Protein AF-A0A8S9K6G3-F1 (afdb_monomer_lite)

Sequence (98 aa):
MSEELSGDERSFRAERLYVNKLNVILVQIVKHEWPAKWRSFIPDLVKAAKTSETLCENCMAILKLLSEEVFDFSKGEMTQQKIKEMKESLNRQVRLFW

InterPro domains:
  IPR011989 Armadillo-like helical [G3DSA:1.25.10.10] (1-97)
  IPR013598 Exportin-1/Importin-beta-like [PF08389] (16-94)
  IPR016024 Armadillo-type fold [SSF48371] (16-93)
  IPR045065 Exportin-1/5 [PTHR11223] (8-91)

Secondary structure (DSSP, 8-state):
--S-THHHHHHHHHHHHHHHHHHHHHHHHHHHHTTTT-TTHHHHHHHHHTT-HHHHHHHHHHHHHHHHHHH-GGG--S-HHHHHHHHHHHHHHHTTT-

Organism: Brassica cretica (NCBI:txid69181)

Structure (mmCIF, N/CA/C/O backbone):
data_AF-A0A8S9K6G3-F1
#
_entry.id   AF-A0A8S9K6G3-F1
#
loop_
_atom_site.group_PDB
_atom_site.id
_atom_site.type_symbol
_atom_site.label_atom_id
_atom_site.label_alt_id
_atom_site.label_comp_id
_atom_site.label_asym_id
_atom_site.label_entity_id
_atom_site.label_seq_id
_atom_site.pdbx_PDB_ins_code
_atom_site.Cartn_x
_atom_site.Cartn_y
_atom_site.Cartn_z
_atom_site.occupancy
_atom_site.B_iso_or_equiv
_atom_site.auth_seq_id
_atom_site.auth_comp_id
_atom_site.auth_asym_id
_atom_site.auth_atom_id
_atom_site.pdbx_PDB_model_num
ATOM 1 N N . MET A 1 1 ? 24.961 9.693 -36.740 1.00 41.75 1 MET A N 1
ATOM 2 C CA . MET A 1 1 ? 25.084 9.676 -35.266 1.00 41.75 1 MET A CA 1
ATOM 3 C C . MET A 1 1 ? 24.151 10.748 -34.731 1.00 41.75 1 MET A C 1
ATOM 5 O O . MET A 1 1 ? 24.419 11.903 -34.999 1.00 41.75 1 MET A O 1
ATOM 9 N N . SER A 1 2 ? 23.042 10.513 -34.045 1.00 45.44 2 SER A N 1
ATOM 10 C CA . SER A 1 2 ? 22.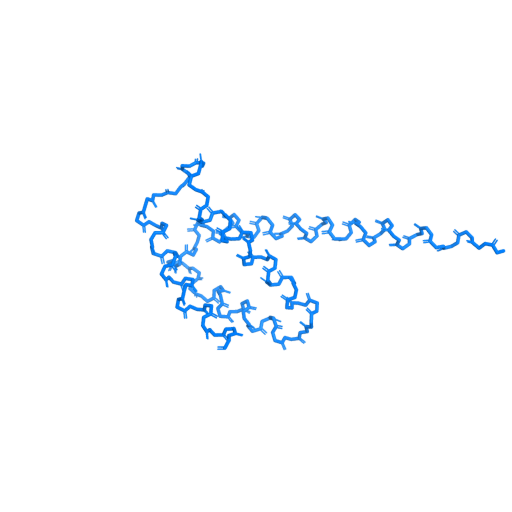347 9.300 -33.599 1.00 45.44 2 SER A CA 1
ATOM 11 C C . SER A 1 2 ? 21.064 9.840 -32.948 1.00 45.44 2 SER A C 1
ATOM 13 O O . SER A 1 2 ? 21.086 10.244 -31.791 1.00 45.44 2 SER A O 1
ATOM 15 N N . GLU A 1 3 ? 19.985 9.946 -33.725 1.00 45.22 3 GLU A N 1
ATOM 16 C CA . GLU A 1 3 ? 18.677 10.489 -33.307 1.00 45.22 3 GLU A CA 1
ATOM 17 C C . GLU A 1 3 ? 17.746 9.424 -32.691 1.00 45.22 3 GLU A C 1
ATOM 19 O O . GLU A 1 3 ? 16.553 9.657 -32.524 1.00 45.22 3 GLU A O 1
ATOM 24 N N . GLU A 1 4 ? 18.272 8.259 -32.300 1.00 48.06 4 GLU A N 1
ATOM 25 C CA . GLU A 1 4 ? 17.453 7.135 -31.809 1.00 48.06 4 GLU A CA 1
ATOM 26 C C . GLU A 1 4 ? 17.371 7.006 -30.276 1.00 48.06 4 GLU A C 1
ATOM 28 O O . GLU A 1 4 ? 16.647 6.159 -29.773 1.00 48.06 4 GLU A O 1
ATOM 33 N N . LEU A 1 5 ? 18.005 7.892 -29.498 1.00 46.06 5 LEU A N 1
ATOM 34 C CA . LEU A 1 5 ? 17.932 7.858 -28.022 1.00 46.06 5 LEU A CA 1
ATOM 35 C C . LEU A 1 5 ? 16.701 8.569 -27.419 1.00 46.06 5 LEU A C 1
ATOM 37 O O . LEU A 1 5 ? 16.503 8.549 -26.208 1.00 46.06 5 LEU A O 1
ATOM 41 N N . SER A 1 6 ? 15.853 9.194 -28.244 1.00 45.38 6 SER A N 1
ATOM 42 C CA . SER A 1 6 ? 14.688 9.984 -27.790 1.00 45.38 6 SER A CA 1
ATOM 43 C C . SER A 1 6 ? 13.384 9.167 -27.675 1.00 45.38 6 SER A C 1
ATOM 45 O O . SER A 1 6 ? 12.447 9.586 -26.988 1.00 45.38 6 SER A O 1
ATOM 47 N N . GLY A 1 7 ? 13.316 7.990 -28.313 1.00 48.94 7 GLY A N 1
ATOM 48 C CA . GLY A 1 7 ? 12.136 7.112 -28.284 1.00 48.94 7 GLY A CA 1
ATOM 49 C C . GLY A 1 7 ? 11.923 6.411 -26.939 1.00 48.94 7 GLY A C 1
ATOM 50 O O . GLY A 1 7 ? 10.781 6.247 -26.502 1.00 48.94 7 GLY A O 1
ATOM 51 N N . ASP A 1 8 ? 13.012 6.087 -26.243 1.00 59.47 8 ASP A N 1
ATOM 52 C CA . ASP A 1 8 ? 12.960 5.308 -25.006 1.00 59.47 8 ASP A CA 1
ATOM 53 C C . ASP A 1 8 ? 12.638 6.161 -23.778 1.00 59.47 8 ASP A C 1
ATOM 55 O O . ASP A 1 8 ? 11.826 5.753 -22.953 1.00 59.47 8 ASP A O 1
ATOM 59 N N . GLU A 1 9 ? 13.163 7.386 -23.662 1.00 59.41 9 GLU A N 1
ATOM 60 C CA . GLU A 1 9 ? 12.889 8.222 -22.482 1.00 59.41 9 GLU A CA 1
ATOM 61 C C . GLU A 1 9 ? 11.417 8.629 -22.364 1.00 59.41 9 GLU A C 1
ATOM 63 O O . GLU A 1 9 ? 10.864 8.662 -21.262 1.00 59.41 9 GLU A O 1
ATOM 68 N N . ARG A 1 10 ? 10.762 8.966 -23.482 1.00 64.88 10 ARG A N 1
ATOM 69 C CA . ARG A 1 10 ? 9.343 9.356 -23.465 1.00 64.88 10 ARG A CA 1
ATOM 70 C C . ARG A 1 10 ? 8.447 8.162 -23.169 1.00 64.88 10 ARG A C 1
ATOM 72 O O . ARG A 1 10 ? 7.518 8.301 -22.375 1.00 64.88 10 ARG A O 1
ATOM 79 N N . SER A 1 11 ? 8.755 7.013 -23.764 1.00 63.69 11 SER A N 1
ATOM 80 C CA . SER A 1 11 ? 8.023 5.763 -23.552 1.00 63.69 11 SER A CA 1
ATOM 81 C C . SER A 1 11 ? 8.175 5.282 -22.110 1.00 63.69 11 SER A C 1
ATOM 83 O O . SER A 1 11 ? 7.174 5.054 -21.436 1.00 63.69 11 SER A O 1
ATOM 85 N N . PHE A 1 12 ? 9.398 5.293 -21.578 1.00 61.34 12 PHE A N 1
ATOM 86 C CA . PHE A 1 12 ? 9.692 4.950 -20.187 1.00 61.34 12 PHE A CA 1
ATOM 87 C C . PHE A 1 12 ? 9.019 5.906 -19.189 1.00 61.34 12 PHE A C 1
ATOM 89 O O . PHE A 1 12 ? 8.449 5.483 -18.182 1.00 61.34 12 PHE A O 1
ATOM 96 N N . ARG A 1 13 ? 9.014 7.219 -19.468 1.00 67.44 13 ARG A N 1
ATOM 97 C CA . ARG A 1 13 ? 8.294 8.206 -18.640 1.00 67.44 13 ARG A CA 1
ATOM 98 C C . ARG A 1 13 ? 6.781 8.007 -18.686 1.00 67.44 13 ARG A C 1
ATOM 100 O O . ARG A 1 13 ? 6.132 8.134 -17.648 1.00 67.44 13 ARG A O 1
ATOM 107 N N . ALA A 1 14 ? 6.217 7.713 -19.856 1.00 71.25 14 ALA A N 1
ATOM 108 C CA . ALA A 1 14 ? 4.789 7.456 -20.016 1.00 71.25 14 ALA A CA 1
ATOM 109 C C . ALA A 1 14 ? 4.364 6.178 -19.282 1.00 71.25 14 ALA A C 1
ATOM 111 O O . ALA A 1 14 ? 3.366 6.190 -18.561 1.00 71.25 14 ALA A O 1
ATOM 112 N N . GLU A 1 15 ? 5.160 5.116 -19.391 1.00 77.19 15 GLU A N 1
ATOM 113 C CA . GLU A 1 15 ? 4.939 3.850 -18.698 1.00 77.19 15 GLU A CA 1
ATOM 114 C C . GLU A 1 15 ? 5.024 4.027 -17.176 1.00 77.19 15 GLU A C 1
ATOM 116 O O . GLU A 1 15 ? 4.127 3.605 -16.446 1.00 77.19 15 GLU A O 1
ATOM 121 N N . ARG A 1 16 ? 6.011 4.785 -16.681 1.00 78.06 16 ARG A N 1
ATOM 122 C CA . ARG A 1 16 ? 6.130 5.108 -15.251 1.00 78.06 16 ARG A CA 1
ATOM 123 C C . ARG A 1 16 ? 4.964 5.953 -14.731 1.00 78.06 16 ARG A C 1
ATOM 125 O O . ARG A 1 16 ? 4.469 5.713 -13.631 1.00 78.06 16 ARG A O 1
ATOM 132 N N . LEU A 1 17 ? 4.500 6.935 -15.507 1.00 81.50 17 LEU A N 1
ATOM 133 C CA . LEU A 1 17 ? 3.309 7.727 -15.172 1.00 81.50 17 LEU A CA 1
ATOM 134 C C . LEU A 1 17 ? 2.049 6.859 -15.127 1.00 81.50 17 LEU A C 1
ATOM 136 O O . LEU A 1 17 ? 1.199 7.055 -14.257 1.00 81.50 17 LEU A O 1
ATOM 140 N N . TYR A 1 18 ? 1.930 5.907 -16.049 1.00 84.44 18 TYR A N 1
ATOM 141 C CA . TYR A 1 18 ? 0.815 4.974 -16.102 1.00 84.44 18 TYR A CA 1
ATOM 142 C C . TYR A 1 18 ? 0.798 4.047 -14.880 1.00 84.44 18 TYR A C 1
ATOM 144 O O . TYR A 1 18 ? -0.214 3.983 -14.181 1.00 84.44 18 TYR A O 1
ATOM 152 N N . VAL A 1 19 ? 1.935 3.424 -14.553 1.00 85.56 19 VAL A N 1
ATOM 153 C CA . VAL A 1 19 ? 2.088 2.584 -13.353 1.00 85.56 19 VAL A CA 1
ATOM 154 C C . VAL A 1 19 ? 1.786 3.382 -12.083 1.00 85.56 19 VAL A C 1
ATOM 156 O O . VAL A 1 19 ? 1.026 2.922 -11.234 1.00 85.56 19 VAL A O 1
ATOM 159 N N . ASN A 1 20 ? 2.276 4.620 -11.977 1.00 85.62 20 ASN A N 1
ATOM 160 C CA . ASN A 1 20 ? 1.960 5.481 -10.837 1.00 85.62 20 ASN A CA 1
ATOM 161 C C . ASN A 1 20 ? 0.455 5.761 -10.707 1.00 85.62 20 ASN A C 1
ATOM 163 O O . ASN A 1 20 ? -0.077 5.708 -9.600 1.00 85.62 20 ASN A O 1
ATOM 167 N N . LYS A 1 21 ? -0.257 6.020 -11.813 1.00 86.06 21 LYS A N 1
ATOM 168 C CA . LYS A 1 21 ? -1.720 6.198 -11.779 1.00 86.06 21 LYS A CA 1
ATOM 169 C C . LYS A 1 21 ? -2.438 4.929 -11.320 1.00 86.06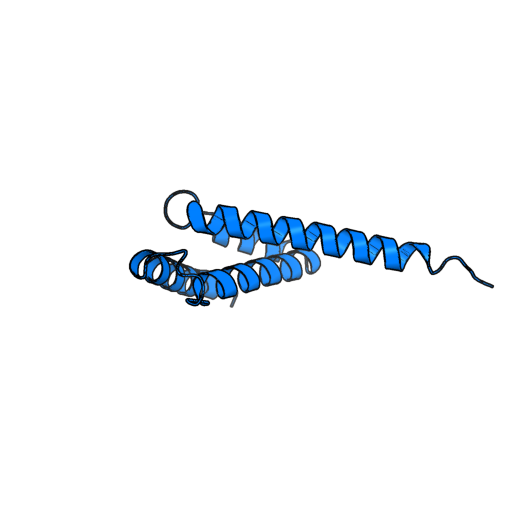 21 LYS A C 1
ATOM 171 O O . LYS A 1 21 ? -3.361 5.027 -10.514 1.00 86.06 21 LYS A O 1
ATOM 176 N N . LEU A 1 22 ? -2.004 3.757 -11.785 1.00 88.12 22 LEU A N 1
ATOM 177 C CA . LEU A 1 22 ? -2.550 2.476 -11.329 1.00 88.12 22 LEU A CA 1
ATOM 178 C C . LEU A 1 22 ? -2.327 2.271 -9.827 1.00 88.12 22 LEU A C 1
ATOM 180 O O . LEU A 1 22 ? -3.263 1.893 -9.127 1.00 88.12 22 LEU A O 1
ATOM 184 N N . ASN A 1 23 ? -1.135 2.589 -9.319 1.00 88.00 23 ASN A N 1
ATOM 185 C CA . ASN A 1 23 ? -0.828 2.506 -7.891 1.00 88.00 23 ASN A CA 1
ATOM 186 C C . ASN A 1 23 ? -1.730 3.425 -7.058 1.00 88.00 23 ASN A C 1
ATOM 188 O O . ASN A 1 23 ? -2.234 3.007 -6.020 1.00 88.00 23 ASN A O 1
ATOM 192 N N . VAL A 1 24 ? -1.984 4.653 -7.524 1.00 86.81 24 VAL A N 1
ATOM 193 C CA . VAL A 1 24 ? -2.905 5.586 -6.852 1.00 86.81 24 VAL A CA 1
ATOM 194 C C . VAL A 1 24 ? -4.325 5.013 -6.802 1.00 86.81 24 VAL A C 1
ATOM 196 O O . VAL A 1 24 ? -4.941 5.013 -5.739 1.00 86.81 24 VAL A O 1
ATOM 199 N N . ILE A 1 25 ? -4.837 4.482 -7.918 1.00 88.94 25 ILE A N 1
ATOM 200 C CA . ILE A 1 25 ? -6.171 3.858 -7.970 1.00 88.94 25 ILE A CA 1
ATOM 201 C C . ILE A 1 25 ? -6.241 2.647 -7.031 1.00 88.94 25 ILE A C 1
ATOM 203 O O . ILE A 1 25 ? -7.202 2.506 -6.274 1.00 88.94 25 ILE A O 1
ATOM 207 N N . L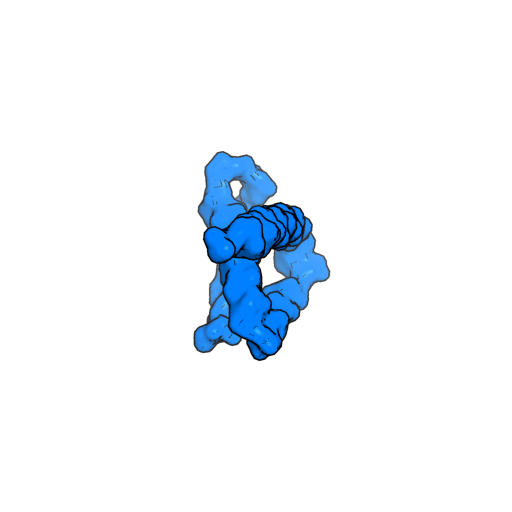EU A 1 26 ? -5.209 1.800 -7.037 1.00 89.12 26 LEU A N 1
ATOM 208 C CA . LEU A 1 26 ? -5.107 0.644 -6.151 1.00 89.12 26 LEU A CA 1
ATOM 209 C C . LEU A 1 26 ? -5.171 1.068 -4.679 1.00 89.12 26 LEU A C 1
ATOM 211 O O . LEU A 1 26 ? -5.933 0.484 -3.912 1.00 89.12 26 LEU A O 1
ATOM 215 N N . VAL A 1 27 ? -4.430 2.109 -4.289 1.00 88.06 27 VAL A N 1
ATOM 216 C CA . VAL A 1 27 ? -4.454 2.638 -2.917 1.00 88.06 27 VAL A CA 1
ATOM 217 C C . VAL A 1 27 ? -5.852 3.127 -2.532 1.00 88.06 27 VAL A C 1
ATOM 219 O O . VAL A 1 27 ? -6.305 2.826 -1.427 1.00 88.06 27 VAL A O 1
ATOM 222 N N . GLN A 1 28 ? -6.577 3.796 -3.435 1.00 84.50 28 GLN A N 1
ATOM 223 C CA . GLN A 1 28 ? -7.959 4.212 -3.162 1.00 84.50 28 GLN A CA 1
ATOM 224 C C . GLN A 1 28 ? -8.885 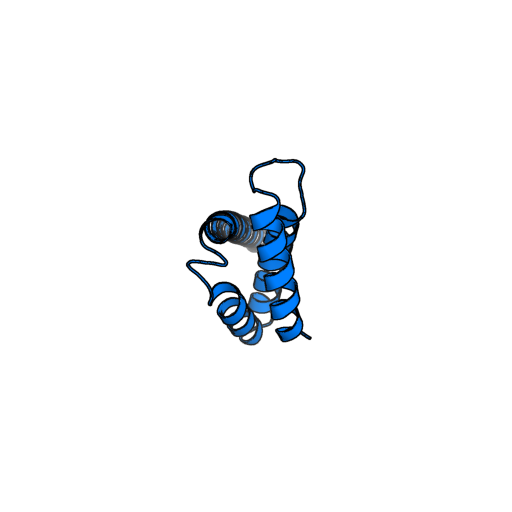3.011 -2.911 1.00 84.50 28 GLN A C 1
ATOM 226 O O . GLN A 1 28 ? -9.664 3.033 -1.961 1.00 84.50 28 GLN A O 1
ATOM 231 N N . ILE A 1 29 ? -8.758 1.921 -3.675 1.00 87.25 29 ILE A N 1
ATOM 232 C CA . ILE A 1 29 ? -9.524 0.683 -3.433 1.00 87.25 29 ILE A CA 1
ATOM 233 C C . ILE A 1 29 ? -9.159 0.078 -2.067 1.00 87.25 29 ILE A C 1
ATOM 235 O O . ILE A 1 29 ? -10.036 -0.273 -1.271 1.00 87.25 29 ILE A O 1
ATOM 239 N N . VAL A 1 30 ? -7.860 -0.008 -1.768 1.00 86.75 30 VAL A N 1
ATOM 240 C CA . VAL A 1 30 ? -7.340 -0.607 -0.530 1.00 86.75 30 VAL A CA 1
ATOM 241 C C . VAL A 1 30 ? -7.817 0.154 0.708 1.00 86.75 30 VAL A C 1
ATOM 243 O O . VAL A 1 30 ? -8.175 -0.488 1.692 1.00 86.75 30 VAL A O 1
ATOM 246 N N . LYS A 1 31 ? -7.917 1.490 0.672 1.00 82.31 31 LYS A N 1
ATOM 247 C CA . LYS A 1 31 ? -8.462 2.296 1.788 1.00 82.31 31 LYS A CA 1
ATOM 248 C C . LYS A 1 31 ? -9.875 1.868 2.202 1.00 82.31 31 LYS A C 1
ATOM 250 O O . LYS A 1 31 ? -10.217 1.885 3.389 1.00 82.31 31 LYS A O 1
ATOM 255 N N . HIS A 1 32 ? -10.712 1.487 1.239 1.00 81.75 32 HIS A N 1
ATOM 256 C CA . HIS A 1 32 ? -12.087 1.075 1.518 1.00 81.75 32 HIS A CA 1
ATOM 257 C C . HIS A 1 32 ? -12.173 -0.389 1.967 1.00 81.75 32 HIS A C 1
ATOM 259 O O . HIS A 1 32 ? -12.878 -0.692 2.937 1.00 81.75 32 HIS A O 1
ATOM 265 N N . GLU A 1 33 ? -11.433 -1.275 1.299 1.00 82.69 33 GLU A N 1
ATOM 266 C CA . GLU A 1 33 ? -11.565 -2.732 1.423 1.00 82.69 33 GLU A CA 1
ATOM 267 C C . GLU A 1 33 ? -10.653 -3.353 2.500 1.00 82.69 33 GLU A C 1
ATOM 269 O O . GLU A 1 33 ? -11.025 -4.328 3.162 1.00 82.69 33 GLU A O 1
ATOM 274 N N . TRP A 1 34 ? -9.471 -2.790 2.737 1.00 81.56 34 TRP A N 1
ATOM 275 C CA . TRP A 1 34 ? -8.555 -3.237 3.787 1.00 81.56 34 TRP A CA 1
ATOM 276 C C . TRP A 1 34 ? -8.824 -2.480 5.103 1.00 81.56 34 TRP A C 1
ATOM 278 O O . TRP A 1 34 ? -9.202 -1.307 5.076 1.00 81.56 34 TRP A O 1
ATOM 288 N N . PRO A 1 35 ? -8.673 -3.113 6.284 1.00 74.00 35 PRO A N 1
ATOM 289 C CA . PRO A 1 35 ? -8.244 -4.495 6.536 1.00 74.00 35 PRO A CA 1
ATOM 290 C C . PRO A 1 35 ? -9.380 -5.529 6.595 1.00 74.00 35 PRO A C 1
ATOM 292 O O . PRO A 1 35 ? -9.106 -6.723 6.666 1.00 74.00 35 PRO A O 1
ATOM 295 N N . ALA A 1 36 ? -10.651 -5.120 6.582 1.00 78.25 36 ALA A N 1
ATOM 296 C CA . ALA A 1 36 ? -11.762 -6.024 6.888 1.00 78.25 36 ALA A CA 1
ATOM 297 C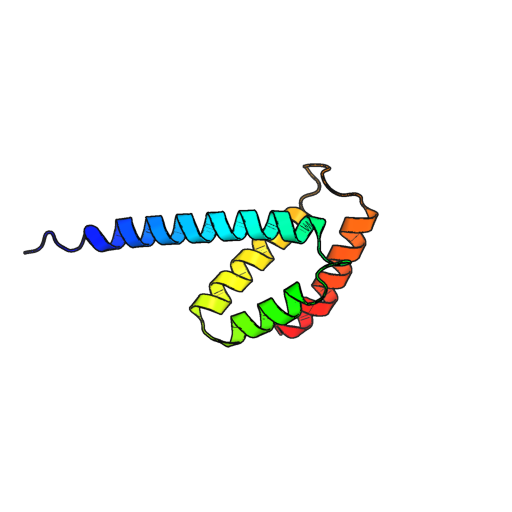 C . ALA A 1 36 ? -12.066 -7.044 5.775 1.00 78.25 36 ALA A C 1
ATOM 299 O O . ALA A 1 36 ? -12.240 -8.227 6.081 1.00 78.25 36 ALA A O 1
ATOM 300 N N . LYS A 1 37 ? -12.122 -6.592 4.514 1.00 83.75 37 LYS A N 1
ATOM 301 C CA . LYS A 1 37 ? -12.551 -7.393 3.356 1.00 83.75 37 LYS A CA 1
ATOM 302 C C . LYS A 1 37 ? -11.379 -7.978 2.570 1.00 83.75 37 LYS A C 1
ATOM 304 O O . LYS A 1 37 ? -11.463 -9.116 2.127 1.00 83.75 37 LYS A O 1
ATOM 309 N N . TRP A 1 38 ? -10.260 -7.258 2.474 1.00 86.88 38 TRP A N 1
ATOM 310 C CA . TRP A 1 38 ? -9.083 -7.701 1.714 1.00 86.88 38 TRP A CA 1
ATOM 311 C C . TRP A 1 38 ? -7.858 -7.987 2.594 1.00 86.88 38 TRP A C 1
ATOM 313 O O . TRP A 1 38 ? -6.783 -7.432 2.401 1.00 86.88 38 TRP A O 1
ATOM 323 N N . ARG A 1 39 ? -7.986 -8.881 3.578 1.00 84.50 39 ARG A N 1
ATOM 324 C CA . ARG A 1 39 ? -6.932 -9.162 4.581 1.00 84.50 39 ARG A CA 1
ATOM 325 C C . ARG A 1 39 ? -5.580 -9.597 4.001 1.00 84.50 39 ARG A C 1
ATOM 327 O O . ARG A 1 39 ? -4.554 -9.339 4.628 1.00 84.50 39 ARG A O 1
ATOM 334 N N . SER A 1 40 ? -5.578 -10.252 2.840 1.00 85.31 40 SER A N 1
ATOM 335 C CA . SER A 1 40 ? -4.365 -10.764 2.193 1.00 85.31 40 SER A CA 1
ATOM 336 C C . SER A 1 40 ? -3.566 -9.705 1.433 1.00 85.31 40 SER A C 1
ATOM 338 O O . SER A 1 40 ? -2.451 -10.007 1.030 1.00 85.31 40 SER A O 1
ATOM 340 N N . PHE A 1 41 ? -4.067 -8.469 1.291 1.00 87.50 41 PHE A N 1
ATOM 341 C CA . PHE A 1 41 ? -3.426 -7.434 0.473 1.00 87.50 41 PHE A CA 1
ATOM 342 C C . PHE A 1 41 ? -1.930 -7.250 0.777 1.00 87.50 41 PHE A C 1
ATOM 344 O O . PHE A 1 41 ? -1.104 -7.375 -0.120 1.00 87.50 41 PHE A O 1
ATOM 351 N N . ILE A 1 42 ? -1.559 -7.001 2.038 1.00 85.00 42 ILE A N 1
ATOM 352 C CA . ILE A 1 42 ? -0.147 -6.820 2.404 1.00 85.00 42 ILE A CA 1
ATOM 353 C C . ILE A 1 42 ? 0.648 -8.135 2.290 1.00 85.00 42 ILE A C 1
ATOM 355 O O . ILE A 1 42 ? 1.725 -8.083 1.707 1.00 85.00 42 ILE A O 1
ATOM 359 N N . PRO A 1 43 ? 0.180 -9.310 2.773 1.00 84.69 43 PRO A N 1
ATOM 360 C CA . PRO A 1 43 ? 0.857 -10.583 2.497 1.00 84.69 43 PRO A CA 1
ATOM 361 C C . PRO A 1 43 ? 1.137 -10.850 1.009 1.00 84.69 43 PRO A C 1
ATOM 363 O O . PRO A 1 43 ? 2.238 -11.275 0.656 1.00 84.69 43 PRO A O 1
ATOM 366 N N . ASP A 1 44 ? 0.168 -10.569 0.138 1.00 87.06 44 ASP A N 1
ATOM 367 C CA . ASP A 1 44 ? 0.284 -10.757 -1.308 1.00 87.06 44 ASP A CA 1
ATOM 368 C C . ASP A 1 44 ? 1.262 -9.740 -1.914 1.00 87.06 44 ASP A C 1
ATOM 370 O O . ASP A 1 44 ? 2.101 -10.103 -2.740 1.00 87.06 44 ASP A O 1
ATOM 374 N N . LEU A 1 45 ? 1.231 -8.490 -1.438 1.00 87.31 45 LEU A N 1
ATOM 375 C CA . LEU A 1 45 ? 2.176 -7.440 -1.825 1.00 87.31 45 LEU A CA 1
ATOM 376 C C . LEU A 1 45 ? 3.617 -7.789 -1.411 1.00 87.31 45 LEU A C 1
ATOM 378 O O . LEU A 1 45 ? 4.539 -7.660 -2.211 1.00 87.31 45 LEU A O 1
ATOM 382 N N . VAL A 1 46 ? 3.818 -8.305 -0.193 1.00 83.81 46 VAL A N 1
ATOM 383 C CA . VAL A 1 46 ? 5.124 -8.793 0.294 1.00 83.81 46 VAL A CA 1
ATOM 384 C C . VAL A 1 46 ? 5.629 -9.937 -0.588 1.00 83.81 46 VAL A C 1
ATOM 386 O O . VAL A 1 46 ? 6.811 -9.998 -0.924 1.00 83.81 46 VAL A O 1
ATOM 389 N N . LYS A 1 47 ? 4.746 -10.862 -0.976 1.00 86.12 47 LYS A N 1
ATOM 390 C CA . LYS A 1 47 ? 5.102 -11.980 -1.857 1.00 86.12 47 LYS A CA 1
ATOM 391 C C . LYS A 1 47 ? 5.499 -11.490 -3.254 1.00 86.12 47 LYS A C 1
ATOM 393 O O . LYS A 1 47 ? 6.495 -11.968 -3.795 1.00 86.12 47 LYS A O 1
ATOM 398 N N . ALA A 1 48 ? 4.770 -10.521 -3.808 1.00 86.38 48 ALA A N 1
ATOM 399 C CA . ALA A 1 48 ? 5.103 -9.900 -5.088 1.00 86.38 48 ALA A CA 1
ATOM 400 C C . ALA A 1 48 ? 6.463 -9.183 -5.038 1.00 86.38 48 ALA A C 1
ATOM 402 O O . ALA A 1 48 ? 7.289 -9.383 -5.928 1.00 86.38 48 ALA A O 1
ATOM 403 N N . ALA A 1 49 ? 6.746 -8.447 -3.958 1.00 85.25 49 ALA A N 1
ATOM 404 C CA . ALA A 1 49 ? 8.021 -7.758 -3.758 1.00 85.25 49 ALA A CA 1
ATOM 405 C C . ALA A 1 49 ? 9.235 -8.707 -3.773 1.00 85.25 49 ALA A C 1
ATOM 407 O O . ALA A 1 49 ? 10.310 -8.326 -4.218 1.00 85.25 49 ALA A O 1
ATOM 408 N N . LYS A 1 50 ? 9.069 -9.965 -3.341 1.00 82.69 50 LYS A N 1
ATOM 409 C CA . LYS A 1 50 ? 10.137 -10.984 -3.356 1.00 82.69 50 LYS A CA 1
ATOM 410 C C . LYS A 1 50 ? 10.418 -11.578 -4.741 1.00 82.69 50 LYS A C 1
ATOM 412 O O . LYS A 1 50 ? 11.349 -12.365 -4.875 1.00 82.69 50 LYS A O 1
ATOM 417 N N . THR A 1 51 ? 9.610 -11.252 -5.751 1.00 87.62 51 THR A N 1
ATOM 418 C CA . THR A 1 51 ? 9.710 -11.865 -7.086 1.00 87.62 51 THR A CA 1
ATOM 419 C C . THR A 1 51 ? 10.741 -11.160 -7.972 1.00 87.62 51 THR A C 1
ATOM 421 O O . THR A 1 51 ? 11.412 -11.819 -8.761 1.00 87.62 51 THR A O 1
ATOM 424 N N . SER A 1 52 ? 10.899 -9.840 -7.847 1.00 88.88 52 SER A N 1
ATOM 425 C CA . SER A 1 52 ? 11.942 -9.081 -8.547 1.00 88.88 52 SER A CA 1
ATOM 426 C C . SER A 1 52 ? 12.198 -7.731 -7.881 1.00 88.88 52 SER A C 1
ATOM 428 O O . SER A 1 52 ? 11.339 -7.205 -7.175 1.00 88.88 52 SER A O 1
ATOM 430 N N . GLU A 1 53 ? 13.363 -7.140 -8.145 1.00 81.31 53 GLU A N 1
ATOM 431 C CA . GLU A 1 53 ? 13.734 -5.815 -7.635 1.00 81.31 53 GLU A CA 1
ATOM 432 C C . GLU A 1 53 ? 12.774 -4.723 -8.127 1.00 81.31 53 GLU A C 1
ATOM 434 O O . GLU A 1 53 ? 12.262 -3.945 -7.328 1.00 81.31 53 GLU A O 1
ATOM 439 N N . THR A 1 54 ? 12.399 -4.745 -9.410 1.00 83.06 54 THR A N 1
ATOM 440 C CA . THR A 1 54 ? 11.408 -3.818 -9.983 1.00 83.06 54 THR A CA 1
ATOM 441 C C . THR A 1 54 ? 10.039 -3.934 -9.305 1.00 83.06 54 THR A C 1
ATOM 443 O O . THR A 1 54 ? 9.366 -2.931 -9.061 1.00 83.06 54 THR A O 1
ATOM 446 N N . LEU A 1 55 ? 9.607 -5.156 -8.967 1.00 82.69 55 LEU A N 1
ATOM 447 C CA . LEU A 1 55 ? 8.362 -5.362 -8.226 1.00 82.69 55 LEU A CA 1
ATOM 448 C C . LEU A 1 55 ? 8.494 -4.915 -6.771 1.00 82.69 55 LEU A C 1
ATOM 450 O O . LEU A 1 55 ? 7.537 -4.365 -6.232 1.00 82.69 55 LEU A O 1
ATOM 454 N N . CYS A 1 56 ? 9.658 -5.100 -6.148 1.00 85.81 56 CYS A N 1
ATOM 455 C CA . CYS A 1 56 ? 9.947 -4.588 -4.813 1.00 85.81 56 CYS A CA 1
ATOM 456 C C . CYS A 1 56 ? 9.845 -3.059 -4.770 1.00 85.81 56 CYS A C 1
ATOM 458 O O . CYS A 1 56 ? 9.113 -2.525 -3.936 1.00 85.81 56 CYS A O 1
ATOM 460 N N . GLU A 1 57 ? 10.484 -2.357 -5.711 1.00 85.81 57 GLU A N 1
ATOM 461 C CA . GLU A 1 57 ? 10.391 -0.898 -5.836 1.00 85.81 57 GLU A CA 1
ATOM 462 C C . GLU A 1 57 ? 8.938 -0.437 -5.980 1.00 85.81 57 GLU A C 1
ATOM 464 O O . GLU A 1 57 ? 8.497 0.483 -5.284 1.00 85.81 57 GLU A O 1
ATOM 469 N N . ASN A 1 58 ? 8.162 -1.116 -6.830 1.00 86.19 58 ASN A N 1
ATOM 470 C CA . ASN A 1 58 ? 6.751 -0.797 -7.014 1.00 86.19 58 ASN A CA 1
ATOM 471 C C . ASN A 1 58 ? 5.925 -1.050 -5.740 1.00 86.19 58 ASN A C 1
ATOM 473 O O . ASN A 1 58 ? 5.104 -0.220 -5.348 1.00 86.19 58 ASN A O 1
ATOM 477 N N . CYS A 1 59 ? 6.166 -2.167 -5.049 1.00 89.19 59 CYS A N 1
ATOM 478 C CA . CYS A 1 59 ? 5.496 -2.489 -3.789 1.00 89.19 59 CYS A CA 1
ATOM 479 C C . CYS A 1 59 ? 5.815 -1.456 -2.701 1.00 89.19 59 CYS A C 1
ATOM 481 O O . CYS A 1 59 ? 4.913 -1.024 -1.983 1.00 89.19 59 CYS A O 1
ATOM 483 N N . MET A 1 60 ? 7.068 -1.005 -2.614 1.00 86.50 60 MET A N 1
ATOM 484 C CA . MET A 1 60 ? 7.474 0.058 -1.694 1.00 86.50 60 MET A CA 1
ATOM 485 C C . MET A 1 60 ? 6.813 1.398 -2.040 1.00 86.50 60 MET A C 1
ATOM 487 O O . MET A 1 60 ? 6.381 2.114 -1.136 1.00 86.50 60 MET A O 1
ATOM 491 N N . ALA A 1 61 ? 6.659 1.722 -3.329 1.00 88.19 61 ALA A N 1
ATOM 492 C CA . ALA A 1 61 ? 5.926 2.911 -3.763 1.00 88.19 61 ALA A CA 1
ATOM 493 C C . ALA A 1 61 ? 4.442 2.855 -3.355 1.00 88.19 61 ALA A C 1
ATOM 495 O O . ALA A 1 61 ? 3.914 3.835 -2.828 1.00 88.19 61 ALA A O 1
ATOM 496 N N . ILE A 1 62 ? 3.783 1.702 -3.525 1.00 88.62 62 ILE A N 1
ATOM 497 C CA . ILE A 1 62 ? 2.393 1.485 -3.090 1.00 88.62 62 ILE A CA 1
ATOM 498 C C . ILE A 1 62 ? 2.266 1.627 -1.566 1.00 88.62 62 ILE A C 1
ATOM 500 O O . ILE A 1 62 ? 1.358 2.308 -1.091 1.00 88.62 62 ILE A O 1
ATOM 504 N N . LEU A 1 63 ? 3.179 1.029 -0.791 1.00 86.94 63 LEU A N 1
ATOM 505 C CA . LEU A 1 63 ? 3.187 1.142 0.673 1.00 86.94 63 LEU A CA 1
ATOM 506 C C . LEU A 1 63 ? 3.390 2.583 1.139 1.00 86.94 63 LEU A C 1
ATOM 508 O O . LEU A 1 63 ? 2.733 3.014 2.086 1.00 86.94 63 LEU A O 1
ATOM 512 N N . LYS A 1 64 ? 4.266 3.334 0.464 1.00 85.88 64 LYS A N 1
ATOM 513 C CA . LYS A 1 64 ? 4.484 4.752 0.750 1.00 85.88 64 LYS A CA 1
ATOM 514 C C . LYS A 1 64 ? 3.216 5.567 0.501 1.00 85.88 64 LYS A C 1
ATOM 516 O O . LYS A 1 64 ? 2.795 6.279 1.403 1.00 85.88 64 LYS A O 1
ATOM 521 N N . LEU A 1 65 ? 2.579 5.410 -0.662 1.00 86.12 65 LEU A N 1
ATOM 522 C CA . LEU A 1 65 ? 1.324 6.098 -0.989 1.00 86.12 65 LEU A CA 1
ATOM 523 C C . LEU A 1 65 ? 0.202 5.742 -0.003 1.00 86.12 65 LEU A C 1
ATOM 525 O O . LEU A 1 65 ? -0.527 6.617 0.455 1.00 86.12 65 LEU A O 1
ATOM 529 N N . LEU A 1 66 ? 0.085 4.463 0.370 1.00 84.50 66 LEU A N 1
ATOM 530 C CA . LEU A 1 66 ? -0.881 4.017 1.373 1.00 84.50 66 LEU A CA 1
ATOM 531 C C . LEU A 1 66 ? -0.589 4.628 2.749 1.00 84.50 66 LEU A C 1
ATOM 533 O O . LEU A 1 66 ? -1.513 5.039 3.444 1.00 84.50 66 LEU A O 1
ATOM 537 N N . SER A 1 67 ? 0.682 4.700 3.150 1.00 82.25 67 SER A N 1
ATOM 538 C CA . SER A 1 67 ? 1.084 5.345 4.399 1.00 82.25 67 SER A CA 1
ATOM 539 C C . SER A 1 67 ? 0.795 6.843 4.366 1.00 82.25 67 SER A C 1
ATOM 541 O O . SER A 1 67 ? 0.278 7.376 5.337 1.00 82.25 67 SER A O 1
ATOM 543 N N . GLU A 1 68 ? 1.086 7.538 3.273 1.00 83.19 68 GLU A N 1
ATOM 544 C CA . GLU A 1 68 ? 0.745 8.955 3.136 1.00 83.19 68 GLU A CA 1
ATOM 545 C C . GLU A 1 68 ? -0.767 9.153 3.286 1.00 83.19 68 GLU A C 1
ATOM 547 O O . GLU A 1 68 ? -1.191 9.930 4.126 1.00 83.19 68 GLU A O 1
ATOM 552 N N . GLU A 1 69 ? -1.597 8.358 2.612 1.00 76.75 69 GLU A N 1
ATOM 553 C CA . GLU A 1 69 ? -3.057 8.493 2.696 1.00 76.75 69 GLU A CA 1
ATOM 554 C C . GLU A 1 69 ? -3.663 8.066 4.052 1.00 76.75 69 GLU A C 1
ATOM 556 O O . GLU A 1 69 ? -4.700 8.588 4.453 1.00 76.75 69 GLU A O 1
ATOM 561 N N . VAL A 1 70 ? -3.048 7.123 4.780 1.00 72.31 70 VAL A N 1
ATOM 562 C CA . VAL A 1 70 ? -3.519 6.681 6.112 1.00 72.31 70 VAL A CA 1
ATOM 563 C C . VAL A 1 70 ? -3.033 7.606 7.235 1.00 72.31 70 VAL A C 1
ATOM 565 O O . VAL A 1 70 ? -3.682 7.710 8.281 1.00 72.31 70 VAL A O 1
ATOM 568 N N . PHE A 1 71 ? -1.871 8.243 7.069 1.00 67.12 71 PHE A N 1
ATOM 569 C CA . PHE A 1 71 ? -1.261 9.098 8.089 1.00 67.12 71 PHE A CA 1
ATOM 570 C C . PHE A 1 71 ? -1.506 10.593 7.853 1.00 67.12 71 PHE A C 1
ATOM 572 O O . PHE A 1 71 ? -1.480 11.343 8.832 1.00 67.12 71 PHE A O 1
ATOM 579 N N . ASP A 1 72 ? -1.782 11.022 6.619 1.00 67.94 72 ASP A N 1
ATOM 580 C CA . ASP A 1 72 ? -2.176 12.392 6.303 1.00 67.94 72 ASP A CA 1
ATOM 581 C C . ASP A 1 72 ? -3.640 12.626 6.706 1.00 67.94 72 ASP A C 1
ATOM 583 O O . ASP A 1 72 ? -4.599 12.325 5.997 1.00 67.94 72 ASP A O 1
ATOM 587 N N . PHE A 1 73 ? -3.805 13.156 7.916 1.00 54.69 73 PHE A N 1
ATOM 588 C CA . PHE A 1 73 ? -5.101 13.456 8.520 1.00 54.69 73 PHE A CA 1
ATOM 589 C C . PHE A 1 73 ? -5.804 14.660 7.866 1.00 54.69 73 PHE A C 1
ATOM 591 O O . PHE A 1 73 ? -6.965 14.934 8.172 1.00 54.69 73 PHE A O 1
ATOM 598 N N . SER A 1 74 ? -5.122 15.389 6.975 1.00 50.19 74 SER A N 1
ATOM 599 C CA . SER A 1 74 ? -5.586 16.677 6.448 1.00 50.19 74 SER A CA 1
ATOM 600 C C . SER A 1 74 ? -6.891 16.603 5.648 1.00 50.19 74 SER A C 1
ATOM 602 O O . SER A 1 74 ? -7.605 17.600 5.570 1.00 50.19 74 SER A O 1
ATOM 604 N N . LYS A 1 75 ? -7.244 15.434 5.094 1.00 58.94 75 LYS A N 1
ATOM 605 C CA . LYS A 1 75 ? -8.411 15.284 4.206 1.00 58.94 75 LYS A CA 1
ATOM 606 C C . LYS A 1 75 ? -9.698 14.819 4.896 1.00 58.94 75 LYS A C 1
ATOM 608 O O . LYS A 1 75 ? -10.755 14.870 4.280 1.00 58.94 75 LYS A O 1
ATOM 613 N N . GLY A 1 76 ? -9.644 14.351 6.149 1.00 60.97 76 GLY A N 1
ATOM 614 C CA . GLY A 1 76 ? -10.841 13.914 6.893 1.00 60.97 76 GLY A CA 1
ATOM 615 C C . GLY A 1 76 ? -11.621 12.733 6.280 1.00 60.97 76 GLY A C 1
ATOM 616 O O . GLY A 1 76 ? -12.732 12.447 6.716 1.00 60.97 76 GLY A O 1
ATOM 617 N N . GLU A 1 77 ? -11.061 12.028 5.292 1.00 62.84 77 GLU A N 1
ATOM 618 C CA . GLU A 1 77 ? -11.741 10.957 4.538 1.00 62.84 77 GLU A CA 1
ATOM 619 C C . GLU A 1 77 ? -11.905 9.644 5.323 1.00 62.84 77 GLU A C 1
ATOM 621 O O . GLU A 1 77 ? -12.641 8.748 4.907 1.00 62.84 77 GLU A O 1
ATOM 626 N N . MET A 1 78 ? -11.223 9.500 6.462 1.00 63.19 78 MET A N 1
ATOM 627 C CA . MET A 1 78 ? -11.246 8.291 7.283 1.00 63.19 78 MET A CA 1
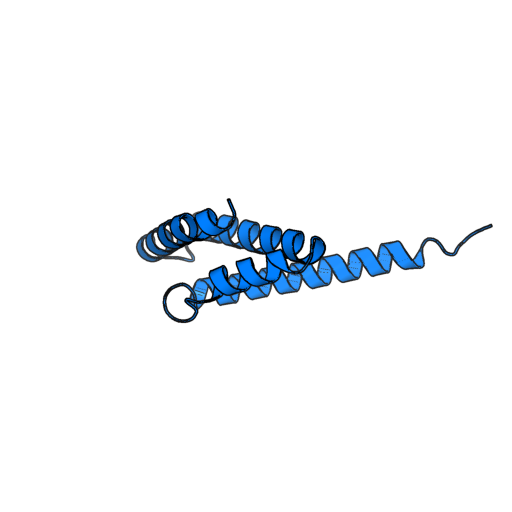ATOM 628 C C . MET A 1 78 ? -11.486 8.618 8.757 1.00 63.19 78 MET A C 1
ATOM 630 O O . MET A 1 78 ? -10.937 9.572 9.304 1.00 63.19 78 MET A O 1
ATOM 634 N N . THR A 1 79 ? -12.282 7.784 9.432 1.00 72.44 79 THR A N 1
ATOM 635 C CA . THR A 1 79 ? -12.528 7.925 10.873 1.00 72.44 79 THR A CA 1
ATOM 636 C C . THR A 1 79 ? -11.270 7.592 11.678 1.00 72.44 79 THR A C 1
ATOM 638 O O . THR A 1 79 ? -10.480 6.724 11.295 1.00 72.44 79 THR A O 1
ATOM 641 N N . GLN A 1 80 ? -11.094 8.230 12.843 1.00 70.25 80 GLN A N 1
ATOM 642 C CA . GLN A 1 80 ? -9.923 7.984 13.700 1.00 70.25 80 GLN A CA 1
ATOM 643 C C . GLN A 1 80 ? -9.759 6.507 14.091 1.00 70.25 80 GLN A C 1
ATOM 645 O O . GLN A 1 80 ? -8.636 6.009 14.167 1.00 70.25 80 GLN A O 1
ATOM 650 N N . GLN A 1 81 ? -10.868 5.787 14.285 1.00 74.31 81 GLN A N 1
ATOM 651 C CA . GLN A 1 81 ? -10.849 4.359 14.598 1.00 74.31 81 GLN A CA 1
ATOM 652 C C . GLN A 1 81 ? -10.305 3.519 13.436 1.00 74.31 81 GLN A C 1
ATOM 654 O O . GLN A 1 81 ? -9.409 2.702 13.643 1.00 74.31 81 GLN A O 1
ATOM 659 N N . LYS A 1 82 ? -10.767 3.776 12.205 1.00 70.62 82 LYS A N 1
ATOM 660 C CA . LYS A 1 82 ? -10.285 3.060 11.017 1.00 70.62 82 LYS A CA 1
ATOM 661 C C . LYS A 1 82 ? -8.805 3.349 10.746 1.00 70.62 82 LYS A C 1
ATOM 663 O O . LYS A 1 82 ? -8.052 2.437 10.417 1.00 70.62 82 LYS A O 1
ATOM 668 N N . ILE A 1 83 ? -8.361 4.587 10.972 1.00 71.81 83 ILE A N 1
ATOM 669 C CA . ILE A 1 83 ? -6.940 4.954 10.895 1.00 71.81 83 ILE A CA 1
ATOM 670 C C . ILE A 1 83 ? -6.120 4.161 11.916 1.00 71.81 83 ILE A C 1
ATOM 672 O O . ILE A 1 83 ? -5.084 3.600 11.565 1.00 71.81 83 ILE A O 1
ATOM 676 N N . LYS A 1 84 ? -6.571 4.085 13.174 1.00 75.00 84 LYS A N 1
ATOM 677 C CA . LYS A 1 84 ? -5.867 3.338 14.224 1.00 75.00 84 LYS A CA 1
ATOM 678 C C . LYS A 1 84 ? -5.718 1.858 13.859 1.00 75.00 84 LYS A C 1
ATOM 680 O O . LYS A 1 84 ? -4.612 1.327 13.927 1.00 75.00 84 LYS A O 1
ATOM 685 N N . GLU A 1 85 ? -6.792 1.220 13.402 1.00 76.25 85 GLU A N 1
ATOM 686 C CA . GLU A 1 85 ? -6.778 -0.183 12.964 1.00 76.25 85 GLU A CA 1
ATOM 687 C C . GLU A 1 85 ? -5.817 -0.413 11.788 1.00 76.25 85 GLU A C 1
ATOM 689 O O . GLU A 1 85 ? -5.041 -1.374 11.790 1.00 76.25 85 GLU A O 1
ATOM 694 N N . MET A 1 86 ? -5.824 0.494 10.807 1.00 72.25 86 MET A N 1
ATOM 695 C CA . MET A 1 86 ? -4.935 0.433 9.648 1.00 72.25 86 MET A CA 1
ATOM 696 C C . MET A 1 86 ? -3.469 0.636 10.035 1.00 72.25 86 MET A C 1
ATOM 698 O O . MET A 1 86 ? -2.621 -0.138 9.595 1.00 72.25 86 MET A O 1
ATOM 702 N N . LYS A 1 87 ? -3.161 1.594 10.919 1.00 75.25 87 LYS A N 1
ATOM 703 C CA . LYS A 1 87 ? -1.802 1.811 11.445 1.00 75.25 87 LYS A CA 1
ATOM 704 C C . LYS A 1 87 ? -1.281 0.591 12.194 1.00 75.25 87 LYS A C 1
ATOM 706 O O . LYS A 1 87 ? -0.157 0.153 11.963 1.00 75.25 87 LYS A O 1
ATOM 711 N N . GLU A 1 88 ? -2.093 0.019 13.077 1.00 79.56 88 GLU A N 1
ATOM 712 C CA . GLU A 1 88 ? -1.705 -1.171 13.831 1.00 79.56 88 GLU A CA 1
ATOM 713 C C . GLU A 1 88 ? -1.487 -2.383 12.917 1.00 79.56 88 GLU A C 1
ATOM 715 O O . GLU A 1 88 ? -0.526 -3.132 13.098 1.00 79.56 88 GLU A O 1
ATOM 720 N N . SER A 1 89 ? -2.351 -2.573 11.918 1.00 74.75 89 SER A N 1
ATOM 721 C CA . SER A 1 89 ? -2.222 -3.669 10.958 1.00 74.75 89 SER A CA 1
ATOM 722 C C . SER A 1 89 ? -0.997 -3.500 10.057 1.00 74.75 89 SER A C 1
ATOM 724 O O . SER A 1 89 ? -0.253 -4.462 9.856 1.00 74.75 89 SER A O 1
ATOM 726 N N . LEU A 1 90 ? -0.718 -2.272 9.611 1.00 73.25 90 LEU A N 1
ATOM 727 C CA . LEU A 1 90 ? 0.471 -1.948 8.827 1.00 73.25 90 LEU A CA 1
ATOM 728 C C . LEU A 1 90 ? 1.743 -2.210 9.643 1.00 73.25 90 LEU A C 1
ATOM 730 O O . LEU A 1 90 ? 2.617 -2.933 9.183 1.00 73.25 90 LEU A O 1
ATOM 734 N N . ASN A 1 91 ? 1.813 -1.739 10.892 1.00 74.19 91 ASN A N 1
ATOM 735 C CA . ASN A 1 91 ? 2.961 -1.980 11.775 1.00 74.19 91 ASN A CA 1
ATOM 736 C C . ASN A 1 91 ? 3.190 -3.469 12.074 1.00 74.19 91 ASN A C 1
ATOM 738 O O . ASN A 1 91 ? 4.330 -3.911 12.222 1.00 74.19 91 ASN A O 1
ATOM 742 N N . ARG A 1 92 ? 2.121 -4.270 12.172 1.00 73.94 92 ARG A N 1
ATOM 743 C CA . ARG A 1 92 ? 2.250 -5.725 12.333 1.00 73.94 92 ARG A CA 1
ATOM 744 C C . ARG A 1 92 ? 2.836 -6.388 11.090 1.00 73.94 92 ARG A C 1
ATOM 746 O O . ARG A 1 92 ? 3.648 -7.293 11.241 1.00 73.94 92 ARG A O 1
ATOM 753 N N . GLN A 1 93 ? 2.429 -5.951 9.902 1.00 66.88 93 GLN A N 1
ATOM 754 C CA . GLN A 1 93 ? 2.753 -6.627 8.646 1.00 66.88 93 GLN A CA 1
ATOM 755 C C . GLN A 1 93 ? 4.029 -6.095 7.976 1.00 66.88 93 GLN A C 1
ATOM 757 O O . GLN A 1 93 ? 4.725 -6.869 7.333 1.00 66.88 93 GLN A O 1
ATOM 762 N N . VAL A 1 94 ? 4.413 -4.831 8.190 1.00 64.44 94 VAL A N 1
ATOM 763 C CA . VAL A 1 94 ? 5.704 -4.269 7.738 1.00 64.44 94 VAL A CA 1
ATOM 764 C C . VAL A 1 94 ? 6.892 -4.968 8.408 1.00 64.44 94 VAL A C 1
ATOM 766 O O . VAL A 1 94 ? 7.947 -5.087 7.799 1.00 64.44 94 VAL A O 1
ATOM 769 N N . ARG A 1 95 ? 6.718 -5.546 9.604 1.00 61.09 95 ARG A N 1
ATOM 770 C CA . ARG A 1 95 ? 7.719 -6.448 10.205 1.00 61.09 95 ARG A CA 1
ATOM 771 C C . ARG A 1 95 ? 7.995 -7.720 9.395 1.00 61.09 95 ARG A C 1
ATOM 773 O O . ARG A 1 95 ? 8.926 -8.427 9.723 1.00 61.09 95 ARG A O 1
ATOM 780 N N . LEU A 1 96 ? 7.202 -8.040 8.370 1.00 59.97 96 LEU A N 1
ATOM 781 C CA . LEU A 1 96 ? 7.498 -9.146 7.450 1.00 59.97 96 LEU A CA 1
ATOM 782 C C . LEU A 1 96 ? 8.455 -8.739 6.315 1.00 59.97 96 LEU A C 1
ATOM 784 O O . LEU A 1 96 ? 8.903 -9.612 5.570 1.00 59.97 96 LEU A O 1
ATOM 788 N N . PHE A 1 97 ? 8.723 -7.437 6.153 1.00 57.44 97 PHE A N 1
ATOM 789 C CA . PHE A 1 97 ? 9.697 -6.903 5.195 1.00 57.44 97 PHE A CA 1
ATOM 790 C C . PHE A 1 97 ? 11.130 -6.830 5.759 1.00 57.44 97 PHE A C 1
ATOM 792 O O . PHE A 1 97 ? 12.054 -6.774 4.953 1.00 57.44 97 PHE A O 1
ATOM 799 N N . TRP A 1 98 ? 11.310 -6.834 7.089 1.00 48.09 98 TRP A N 1
ATOM 800 C CA . TRP A 1 98 ? 12.605 -6.753 7.787 1.00 48.09 98 TRP A CA 1
ATOM 801 C C . TRP A 1 98 ? 12.893 -8.010 8.600 1.00 48.09 98 TRP A C 1
ATOM 803 O O . TRP A 1 98 ? 11.976 -8.449 9.328 1.00 48.09 98 TRP A O 1
#

pLDDT: mean 75.31, std 12.94, range [41.75, 89.19]

Radius of gyration: 16.56 Å; chains: 1; bounding box: 38×29×50 Å

Foldseek 3Di:
DCPPPPVPVVVVVVVVVVLLVVLLVVLVVCLVCPPPNCVCVLVVLLVQLVPDVVSVVSSVVSLVSNCCVLVVCPPVPDDPVSSVVVVVSCVVSVVVVD